Protein AF-A0AA38CHI0-F1 (afdb_monomer)

Sequence (60 aa):
MGNLLKELNNTHIVLAPKKMDAKDFKDFRPISLVNTIYKIFTKIITTRLELIMNDLISRQ

pLDDT: mean 86.0, std 11.55, range [43.22, 96.75]

Structure (mmCIF, N/CA/C/O backbone):
data_AF-A0AA38CHI0-F1
#
_entry.id   AF-A0AA38CHI0-F1
#
loop_
_atom_site.group_PDB
_atom_site.id
_atom_site.type_symbol
_atom_site.label_atom_id
_atom_site.label_alt_id
_atom_site.label_comp_id
_atom_site.label_asym_id
_atom_site.label_entity_id
_atom_site.label_seq_id
_atom_site.pdbx_PDB_ins_code
_atom_site.Cartn_x
_atom_site.Cartn_y
_atom_site.Cartn_z
_atom_site.occupancy
_atom_site.B_iso_or_equiv
_atom_site.auth_seq_id
_atom_site.auth_comp_id
_atom_site.auth_asym_id
_atom_site.auth_atom_id
_atom_site.pdbx_PDB_model_num
ATOM 1 N N . MET A 1 1 ? 16.351 24.836 6.509 1.00 43.22 1 MET A N 1
ATOM 2 C CA . MET A 1 1 ? 15.265 24.304 5.660 1.00 43.22 1 MET A CA 1
ATOM 3 C C . MET A 1 1 ? 15.556 22.827 5.435 1.00 43.22 1 MET A C 1
ATOM 5 O O . MET A 1 1 ? 16.597 22.522 4.869 1.00 43.22 1 MET A O 1
ATOM 9 N N . GLY A 1 2 ? 14.768 21.924 6.021 1.00 55.75 2 GLY A N 1
ATOM 10 C CA . GLY A 1 2 ? 15.094 20.494 6.056 1.00 55.75 2 GLY A CA 1
ATOM 11 C C . GLY A 1 2 ? 15.057 19.870 4.663 1.00 55.75 2 GLY A C 1
ATOM 12 O O . GLY A 1 2 ? 13.996 19.806 4.051 1.00 55.75 2 GLY A O 1
ATOM 13 N N . ASN A 1 3 ? 16.204 19.412 4.162 1.00 64.00 3 ASN A N 1
ATOM 14 C CA . ASN A 1 3 ? 16.247 18.593 2.957 1.00 64.00 3 ASN A CA 1
ATOM 15 C C . ASN A 1 3 ? 15.747 17.196 3.328 1.00 64.00 3 ASN A C 1
ATOM 17 O O . ASN A 1 3 ? 16.444 16.452 4.018 1.00 64.00 3 AS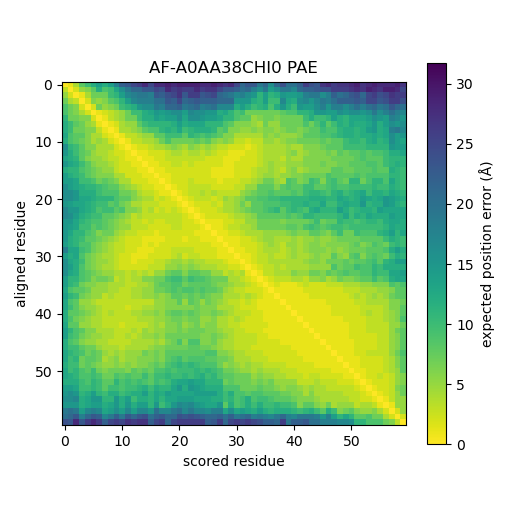N A O 1
ATOM 21 N N . LEU A 1 4 ? 14.537 16.844 2.884 1.00 64.94 4 LEU A N 1
ATOM 22 C CA . LEU A 1 4 ? 14.101 15.452 2.876 1.00 64.94 4 LEU A CA 1
ATOM 23 C C . LEU A 1 4 ? 15.148 14.679 2.062 1.00 64.94 4 LEU A C 1
ATOM 25 O O . LEU A 1 4 ? 15.420 15.040 0.914 1.00 64.94 4 LEU A O 1
ATOM 29 N N . LEU A 1 5 ? 15.796 13.685 2.676 1.00 69.56 5 LEU A N 1
ATOM 30 C CA . LEU A 1 5 ? 16.822 12.876 2.016 1.00 69.56 5 LEU A CA 1
ATOM 31 C C . LEU A 1 5 ? 16.257 12.397 0.674 1.00 69.56 5 LEU A C 1
ATOM 33 O O . LEU A 1 5 ? 15.166 11.835 0.647 1.00 69.56 5 LEU A O 1
ATOM 37 N N . LYS A 1 6 ? 16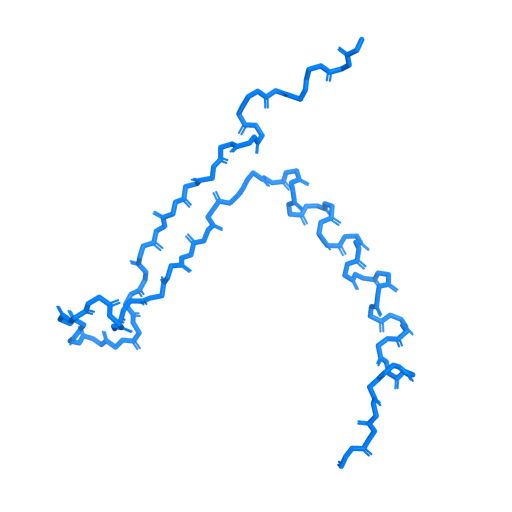.954 12.640 -0.444 1.00 70.06 6 LYS A N 1
ATOM 38 C CA . LYS A 1 6 ? 16.461 12.305 -1.800 1.00 70.06 6 LYS A CA 1
ATOM 39 C C . LYS A 1 6 ? 16.009 10.843 -1.921 1.00 70.06 6 LYS A C 1
ATOM 41 O O . LYS A 1 6 ? 15.112 10.537 -2.697 1.00 70.06 6 LYS A O 1
ATOM 46 N N . GLU A 1 7 ? 16.595 9.970 -1.109 1.00 70.06 7 GLU A N 1
ATOM 47 C CA . GLU A 1 7 ? 16.268 8.548 -0.988 1.00 70.06 7 GLU A CA 1
ATOM 48 C C . GLU A 1 7 ? 14.862 8.271 -0.438 1.00 70.06 7 GLU A C 1
ATOM 50 O O . GLU A 1 7 ? 14.284 7.232 -0.740 1.00 70.06 7 GLU A O 1
ATOM 55 N N . LEU A 1 8 ? 14.281 9.193 0.334 1.00 70.38 8 LEU A N 1
ATOM 56 C CA . LEU A 1 8 ? 12.900 9.096 0.809 1.00 70.38 8 LEU A CA 1
ATOM 57 C C . LEU A 1 8 ? 11.907 9.253 -0.347 1.00 70.38 8 LEU A C 1
ATOM 59 O O . LEU A 1 8 ? 10.927 8.521 -0.419 1.00 70.38 8 LEU A O 1
ATOM 63 N N . ASN A 1 9 ? 12.199 10.135 -1.302 1.00 74.19 9 ASN A N 1
ATOM 64 C CA . ASN A 1 9 ? 11.343 10.350 -2.469 1.00 74.19 9 ASN A CA 1
ATOM 65 C C . ASN A 1 9 ? 11.524 9.279 -3.557 1.00 74.19 9 ASN A C 1
ATOM 67 O O . ASN A 1 9 ? 10.868 9.346 -4.596 1.00 74.19 9 ASN A O 1
ATOM 71 N N . ASN A 1 10 ? 12.401 8.294 -3.343 1.00 79.56 10 ASN A N 1
ATOM 72 C CA . ASN A 1 10 ? 12.590 7.194 -4.274 1.00 79.56 10 ASN A CA 1
ATOM 73 C C . ASN A 1 10 ? 11.596 6.062 -3.972 1.00 79.56 10 ASN A C 1
ATOM 75 O O . ASN A 1 10 ? 11.474 5.604 -2.836 1.00 79.56 10 ASN A O 1
ATOM 79 N N . THR A 1 11 ? 10.888 5.594 -4.997 1.00 84.38 11 THR A N 1
ATOM 80 C CA . THR A 1 11 ? 9.946 4.472 -4.898 1.00 84.38 11 THR A CA 1
ATOM 81 C C . THR A 1 11 ? 10.267 3.466 -5.986 1.00 84.38 11 THR A C 1
ATOM 83 O O . THR A 1 11 ? 10.317 3.815 -7.163 1.00 84.38 11 THR A O 1
ATOM 86 N N . HIS A 1 12 ? 10.462 2.208 -5.600 1.00 87.69 12 HIS A N 1
ATOM 87 C CA . HIS A 1 12 ? 10.698 1.138 -6.558 1.00 87.69 12 HIS A CA 1
ATOM 88 C C . HIS A 1 12 ? 9.363 0.508 -6.963 1.00 87.69 12 HIS A C 1
ATOM 90 O O . HIS A 1 12 ? 8.598 0.080 -6.102 1.00 87.69 12 HIS A O 1
ATOM 96 N N . ILE A 1 13 ? 9.059 0.464 -8.259 1.00 90.31 13 ILE A N 1
ATOM 97 C CA . ILE A 1 13 ? 7.803 -0.101 -8.766 1.00 90.31 13 ILE A CA 1
ATOM 98 C C . ILE A 1 13 ? 8.078 -1.498 -9.311 1.00 90.31 13 ILE A C 1
ATOM 100 O O . ILE A 1 13 ? 8.893 -1.664 -10.215 1.00 90.31 13 ILE A O 1
ATOM 104 N N . VAL A 1 14 ? 7.362 -2.488 -8.783 1.00 91.69 14 VAL A N 1
ATOM 105 C CA . VAL A 1 14 ? 7.418 -3.882 -9.237 1.00 91.69 14 VAL A CA 1
ATOM 106 C C . VAL A 1 14 ? 6.081 -4.255 -9.866 1.00 91.69 14 VAL A C 1
ATOM 108 O O . VAL A 1 14 ? 5.025 -3.916 -9.335 1.00 91.69 14 VAL A O 1
ATOM 111 N N . LEU A 1 15 ? 6.103 -4.961 -10.994 1.00 93.88 15 LEU A N 1
ATOM 112 C CA . LEU A 1 15 ? 4.896 -5.457 -11.653 1.00 93.88 15 LEU A CA 1
ATOM 113 C 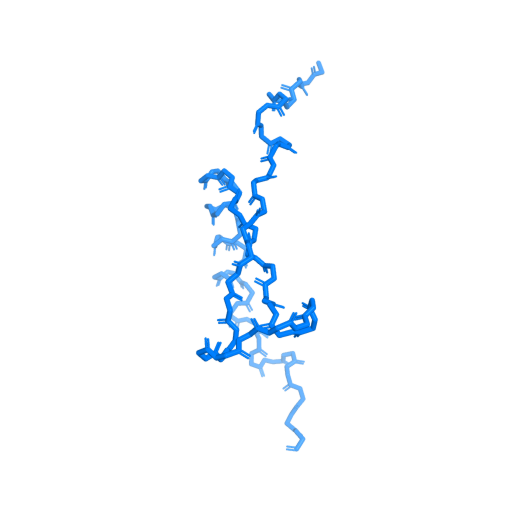C . LEU A 1 15 ? 4.603 -6.886 -11.186 1.00 93.88 15 LEU A C 1
ATOM 115 O O . LEU A 1 15 ? 5.331 -7.813 -11.528 1.00 93.88 15 LEU A O 1
ATOM 119 N N . ALA A 1 16 ? 3.530 -7.065 -10.416 1.00 93.81 16 ALA A N 1
ATOM 120 C CA . ALA A 1 16 ? 3.066 -8.384 -9.997 1.00 93.81 16 ALA A CA 1
ATOM 121 C C . ALA A 1 16 ? 1.970 -8.894 -10.952 1.00 93.81 16 ALA A C 1
ATOM 123 O O . ALA A 1 16 ? 1.016 -8.155 -11.216 1.00 93.81 16 ALA A O 1
ATOM 124 N N . PRO A 1 17 ? 2.061 -10.130 -11.472 1.00 95.00 17 PRO A N 1
ATOM 125 C CA . PRO A 1 17 ? 1.029 -10.688 -12.340 1.00 95.00 17 PRO A CA 1
ATOM 126 C C . PRO A 1 17 ? -0.273 -10.933 -11.558 1.00 95.00 17 PRO A C 1
ATOM 128 O O . PRO A 1 17 ? -0.251 -11.423 -10.430 1.00 95.00 17 PRO A O 1
ATOM 131 N N . LYS A 1 18 ? -1.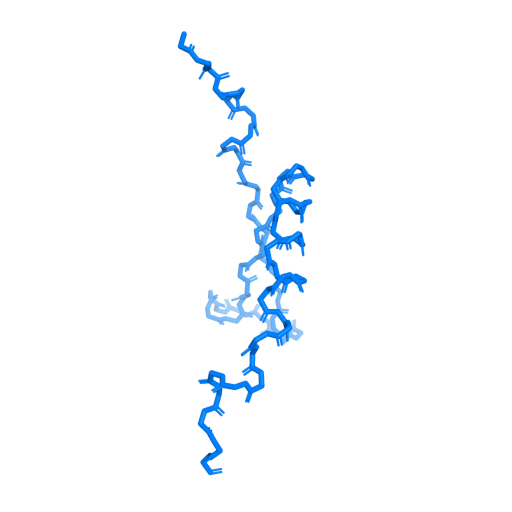427 -10.609 -12.153 1.00 94.19 18 LYS A N 1
ATOM 132 C CA . LYS A 1 18 ? -2.764 -10.886 -11.586 1.00 94.19 18 LYS A CA 1
ATOM 133 C C . LYS A 1 18 ? -3.230 -12.325 -11.834 1.00 94.19 18 LYS A C 1
ATOM 135 O O . LYS A 1 18 ? -4.134 -12.793 -11.151 1.00 94.19 18 LYS A O 1
ATOM 140 N N . LYS A 1 19 ? -2.660 -12.997 -12.838 1.00 92.88 19 LYS A N 1
ATOM 141 C CA . LYS A 1 19 ? -2.995 -14.360 -13.284 1.00 92.88 19 LYS A CA 1
ATOM 142 C C . LYS A 1 19 ? -1.736 -15.051 -13.818 1.00 92.88 19 LYS A C 1
ATOM 144 O O . LYS A 1 19 ? -0.801 -14.355 -14.203 1.00 92.88 19 LYS A O 1
ATOM 149 N N . MET A 1 20 ? -1.720 -16.387 -13.853 1.00 89.00 20 MET A N 1
ATOM 150 C CA . MET A 1 20 ? -0.533 -17.159 -14.267 1.00 89.00 20 MET A CA 1
ATOM 151 C C . MET A 1 20 ? -0.069 -16.818 -15.694 1.00 89.00 20 MET A C 1
ATOM 153 O O . MET A 1 20 ? 1.116 -16.597 -15.901 1.00 89.00 20 MET A O 1
ATOM 157 N N . ASP A 1 21 ? -0.999 -16.651 -16.639 1.00 91.44 21 ASP A N 1
ATOM 158 C CA . ASP A 1 21 ? -0.700 -16.271 -18.028 1.00 91.44 21 ASP A CA 1
ATOM 159 C C . ASP A 1 21 ? -0.898 -14.765 -18.272 1.00 91.44 21 ASP A C 1
ATOM 161 O O . ASP A 1 21 ? -1.713 -14.343 -19.101 1.00 91.44 21 ASP A O 1
ATOM 165 N N . ALA A 1 22 ? -0.205 -13.925 -17.501 1.00 91.19 22 ALA A N 1
ATOM 166 C CA . ALA A 1 22 ? -0.206 -12.480 -17.721 1.00 91.19 22 ALA A CA 1
ATOM 167 C C . ALA A 1 22 ? 0.560 -12.138 -19.013 1.00 91.19 22 ALA A C 1
ATOM 169 O O . ALA A 1 22 ? 1.761 -12.390 -19.106 1.00 91.19 22 ALA A O 1
ATOM 170 N N . LYS A 1 23 ? -0.133 -11.576 -20.012 1.00 90.81 23 LYS A N 1
ATOM 171 C CA . LYS A 1 23 ? 0.449 -11.255 -21.334 1.00 90.81 23 LYS A CA 1
ATOM 172 C C . LYS A 1 23 ? 0.377 -9.769 -21.663 1.00 90.81 23 LYS A C 1
ATOM 174 O O . LYS A 1 23 ? 1.303 -9.227 -22.254 1.00 90.81 23 LYS A O 1
ATOM 179 N N . ASP A 1 24 ? -0.700 -9.113 -21.243 1.00 93.31 24 ASP A N 1
ATOM 180 C CA . ASP A 1 24 ? -0.915 -7.688 -21.480 1.00 93.31 24 ASP A CA 1
ATOM 181 C C . ASP A 1 24 ? -0.539 -6.866 -20.239 1.00 93.31 24 ASP A C 1
ATOM 183 O O . ASP A 1 24 ? -0.708 -7.323 -19.110 1.00 93.31 24 ASP A O 1
ATOM 187 N N . PHE A 1 25 ? -0.153 -5.597 -20.408 1.00 87.75 25 PHE A N 1
ATOM 188 C CA . PHE A 1 25 ? 0.136 -4.689 -19.281 1.00 87.75 25 PHE A CA 1
ATOM 189 C C . PHE A 1 25 ? -1.007 -4.600 -18.251 1.00 87.75 25 PHE A C 1
ATOM 191 O O . PHE A 1 25 ? -0.759 -4.497 -17.051 1.00 87.75 25 PHE A O 1
ATOM 198 N N . LYS A 1 26 ? -2.267 -4.700 -18.696 1.00 91.44 26 LYS A N 1
ATOM 199 C CA . LYS A 1 26 ? -3.459 -4.710 -17.825 1.00 91.44 26 LYS A CA 1
ATOM 200 C C . LYS A 1 26 ? -3.512 -5.914 -16.873 1.00 91.44 26 LYS A C 1
ATOM 202 O O . LYS A 1 26 ? -4.189 -5.845 -15.842 1.00 91.44 26 LYS A O 1
ATOM 207 N N . ASP A 1 27 ? -2.812 -6.999 -17.206 1.00 94.94 27 ASP A N 1
ATOM 208 C CA . ASP A 1 27 ? -2.728 -8.214 -16.395 1.00 94.94 27 ASP A CA 1
ATOM 209 C C . ASP A 1 27 ? -1.727 -8.077 -15.244 1.00 94.94 27 ASP A C 1
ATOM 211 O O . ASP A 1 27 ? -1.680 -8.947 -14.378 1.00 94.94 27 ASP A O 1
ATOM 215 N N . PHE A 1 28 ? -0.965 -6.985 -15.187 1.00 94.81 28 PHE A N 1
ATOM 216 C CA . PHE A 1 28 ? -0.057 -6.698 -14.087 1.00 94.81 28 PHE A CA 1
ATOM 217 C C . PHE A 1 28 ? -0.661 -5.664 -13.139 1.00 94.81 28 PHE A C 1
ATOM 219 O O . PHE A 1 28 ? -1.422 -4.769 -13.522 1.00 94.81 28 PHE A O 1
ATOM 226 N N . ARG A 1 29 ? -0.345 -5.805 -11.855 1.00 93.75 29 ARG A N 1
ATOM 227 C CA . ARG A 1 29 ? -0.617 -4.813 -10.820 1.00 93.75 29 ARG A CA 1
ATOM 228 C C . ARG A 1 29 ? 0.711 -4.158 -10.437 1.00 93.75 29 ARG A C 1
ATOM 230 O O . ARG A 1 29 ? 1.615 -4.880 -10.015 1.00 93.75 29 ARG A O 1
ATOM 237 N N . PRO A 1 30 ? 0.849 -2.827 -10.546 1.00 93.50 30 PRO A N 1
ATOM 238 C CA . PRO A 1 30 ? 2.015 -2.153 -10.002 1.00 93.50 30 PRO A CA 1
ATOM 239 C C . PRO A 1 30 ? 1.965 -2.207 -8.471 1.00 93.50 30 PRO A C 1
ATOM 241 O O . PRO A 1 30 ? 0.946 -1.884 -7.857 1.00 93.50 30 PRO A O 1
ATOM 244 N N . ILE A 1 31 ? 3.066 -2.628 -7.860 1.00 92.25 31 ILE A N 1
ATOM 245 C CA . ILE A 1 31 ? 3.300 -2.594 -6.420 1.00 92.25 31 ILE A CA 1
ATOM 246 C C . ILE A 1 31 ? 4.419 -1.589 -6.165 1.00 92.25 31 ILE A C 1
ATOM 248 O O . ILE A 1 31 ? 5.546 -1.769 -6.624 1.00 92.25 31 ILE A O 1
ATOM 252 N N . SER A 1 32 ? 4.099 -0.538 -5.416 1.00 89.94 32 SER A N 1
ATOM 253 C CA . SER A 1 32 ? 5.068 0.468 -4.988 1.00 89.94 32 SER A CA 1
ATOM 254 C C . SER A 1 32 ? 5.782 0.008 -3.721 1.00 89.94 32 SER A C 1
ATOM 256 O O . SER A 1 32 ? 5.193 -0.046 -2.639 1.00 89.94 32 SER A O 1
ATOM 258 N N . LEU A 1 33 ? 7.069 -0.298 -3.837 1.00 86.44 33 LEU A N 1
ATOM 259 C CA . LEU A 1 33 ? 7.958 -0.533 -2.710 1.00 86.44 33 LEU A CA 1
ATOM 260 C C . LEU A 1 33 ? 8.547 0.807 -2.254 1.00 86.44 33 LEU A C 1
ATOM 262 O O . LEU A 1 33 ? 9.525 1.311 -2.807 1.00 86.44 33 LEU A O 1
ATOM 266 N N . VAL A 1 34 ? 7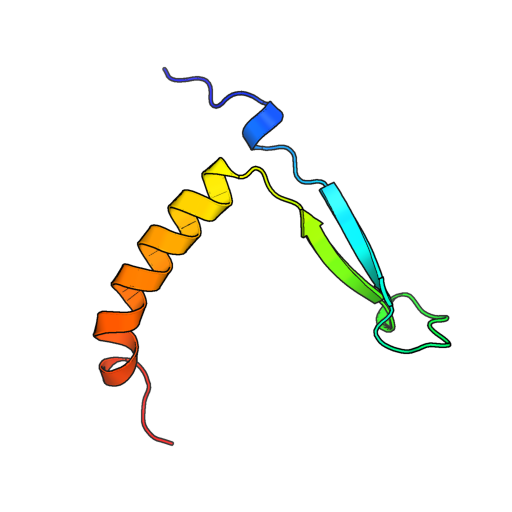.897 1.389 -1.247 1.00 87.06 34 VAL A N 1
ATOM 267 C CA . VAL A 1 34 ? 8.296 2.648 -0.600 1.00 87.06 34 VAL A CA 1
ATOM 268 C C . VAL A 1 34 ? 9.207 2.397 0.604 1.00 87.06 34 VAL A C 1
ATOM 270 O O . VAL A 1 34 ? 9.198 1.308 1.192 1.00 87.06 34 VAL A O 1
ATOM 273 N N . ASN A 1 35 ? 9.952 3.425 1.014 1.00 87.00 35 ASN A N 1
ATOM 274 C CA . ASN A 1 35 ? 10.795 3.387 2.209 1.00 87.00 35 ASN A CA 1
ATOM 275 C C . ASN A 1 35 ? 9.962 3.095 3.482 1.00 87.00 35 ASN A C 1
ATOM 277 O O . ASN A 1 35 ? 8.829 3.562 3.628 1.00 87.00 35 ASN A O 1
ATOM 281 N N . THR A 1 36 ? 10.528 2.326 4.419 1.00 87.81 36 THR A N 1
ATOM 282 C CA . THR A 1 36 ? 9.922 1.954 5.711 1.00 87.81 36 THR A CA 1
ATOM 283 C C . THR A 1 36 ? 9.405 3.155 6.502 1.00 87.81 36 THR A C 1
ATOM 285 O O . THR A 1 36 ? 8.365 3.047 7.146 1.00 87.81 36 THR A O 1
ATOM 288 N N . ILE A 1 37 ? 10.060 4.316 6.407 1.00 87.81 37 ILE A N 1
ATOM 289 C CA . ILE A 1 37 ? 9.608 5.546 7.073 1.00 87.81 37 ILE A CA 1
ATOM 290 C C . ILE A 1 37 ? 8.194 5.946 6.614 1.00 87.81 37 ILE A C 1
ATOM 292 O O . ILE A 1 37 ? 7.335 6.217 7.452 1.00 87.81 37 ILE A O 1
ATOM 296 N N . TYR A 1 38 ? 7.901 5.890 5.308 1.00 87.75 38 TYR A N 1
ATOM 297 C CA . TYR A 1 38 ? 6.545 6.154 4.807 1.00 87.75 38 TYR A CA 1
ATOM 298 C C . TYR A 1 38 ? 5.547 5.120 5.319 1.00 87.75 38 TYR A C 1
ATOM 300 O O . TYR A 1 38 ? 4.440 5.487 5.696 1.00 87.75 38 TYR A O 1
ATOM 308 N N . LYS A 1 39 ? 5.943 3.844 5.415 1.00 88.69 39 LYS A N 1
ATOM 309 C CA . LYS A 1 39 ? 5.074 2.786 5.958 1.00 88.69 39 LYS A CA 1
ATOM 310 C C . LYS A 1 39 ? 4.685 3.059 7.414 1.00 88.69 39 LYS A C 1
ATOM 312 O O . LYS A 1 39 ? 3.528 2.848 7.772 1.00 88.69 39 LYS A O 1
ATOM 317 N N . ILE A 1 40 ? 5.618 3.557 8.232 1.00 92.50 40 ILE A N 1
ATOM 318 C CA . ILE A 1 40 ? 5.353 3.936 9.629 1.00 92.50 40 ILE A CA 1
ATOM 319 C C . ILE A 1 40 ? 4.338 5.081 9.685 1.00 92.50 40 ILE A C 1
ATOM 321 O O . ILE A 1 40 ? 3.321 4.959 10.368 1.00 92.50 40 ILE A O 1
ATOM 325 N N . PHE A 1 41 ? 4.566 6.163 8.933 1.00 92.19 41 PHE A N 1
ATOM 326 C CA . PHE A 1 41 ? 3.636 7.296 8.907 1.00 92.19 41 PHE A CA 1
ATOM 327 C C . PHE A 1 41 ? 2.247 6.892 8.409 1.00 92.19 41 PHE A C 1
ATOM 329 O O . PHE A 1 41 ? 1.251 7.225 9.052 1.00 92.19 41 PHE A O 1
ATOM 336 N N . THR A 1 42 ? 2.169 6.124 7.319 1.00 93.69 42 THR A N 1
ATOM 337 C CA . THR A 1 42 ? 0.901 5.588 6.812 1.00 93.69 42 THR A CA 1
ATOM 338 C C . THR A 1 42 ? 0.192 4.764 7.880 1.00 93.69 42 THR A C 1
ATOM 340 O O . THR A 1 42 ? -0.987 4.997 8.119 1.00 93.69 42 THR A O 1
ATOM 343 N N . LYS A 1 43 ? 0.892 3.864 8.586 1.00 94.50 43 LYS A N 1
ATOM 344 C CA . LYS A 1 43 ? 0.275 3.044 9.638 1.00 94.50 43 LYS A CA 1
ATOM 345 C C . LYS A 1 43 ? -0.284 3.893 10.780 1.00 94.50 43 LYS A C 1
ATOM 347 O O . LYS A 1 43 ? -1.404 3.639 11.211 1.00 94.50 43 LYS A O 1
ATOM 352 N N . ILE A 1 44 ? 0.452 4.910 11.233 1.00 96.75 44 ILE A N 1
ATOM 353 C CA . ILE A 1 44 ? -0.017 5.830 12.281 1.00 96.75 44 ILE A CA 1
ATOM 354 C C . IL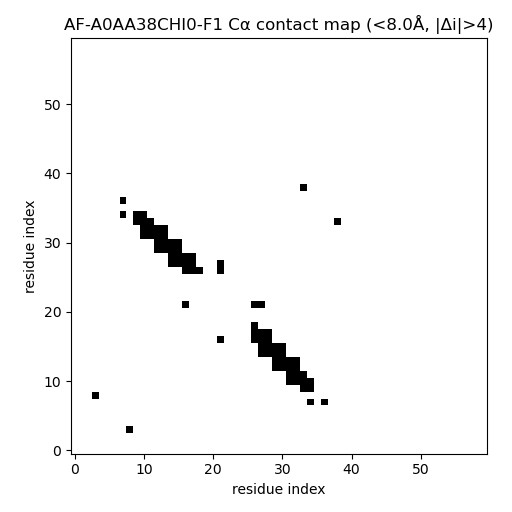E A 1 44 ? -1.298 6.540 11.834 1.00 96.75 44 ILE A C 1
ATOM 356 O O . ILE A 1 44 ? -2.273 6.581 12.584 1.00 96.75 44 ILE A O 1
ATOM 360 N N . ILE A 1 45 ? -1.313 7.084 10.615 1.00 95.56 45 ILE A N 1
ATOM 361 C CA . ILE A 1 45 ? -2.480 7.791 10.075 1.00 95.56 45 ILE A CA 1
ATOM 362 C C . ILE A 1 45 ? -3.666 6.832 9.951 1.00 95.56 45 ILE A C 1
ATOM 364 O O . ILE A 1 45 ? -4.747 7.146 10.440 1.00 95.56 45 ILE A O 1
ATOM 368 N N . THR A 1 46 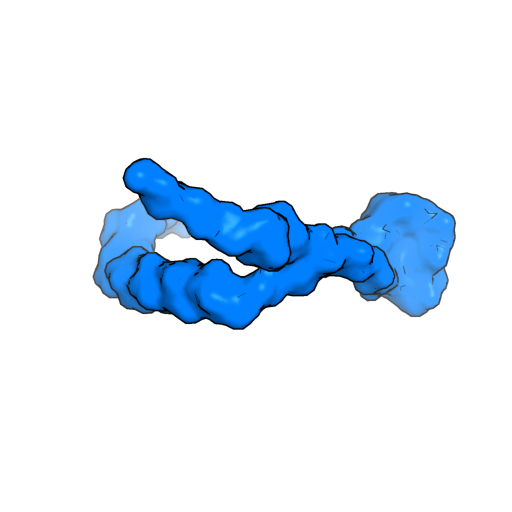? -3.466 5.652 9.362 1.00 95.25 46 THR A N 1
ATOM 369 C CA . THR A 1 46 ? -4.528 4.657 9.183 1.00 95.25 46 THR A CA 1
ATOM 370 C C . THR A 1 46 ? -5.111 4.212 10.518 1.00 95.25 46 THR A C 1
ATOM 372 O O . THR A 1 46 ? -6.323 4.231 10.662 1.00 95.25 46 THR A O 1
ATOM 375 N N . THR A 1 47 ? -4.289 3.912 11.525 1.00 96.31 47 THR A N 1
ATOM 376 C CA . THR A 1 47 ? -4.783 3.526 12.857 1.00 96.31 47 THR A CA 1
ATOM 377 C C . THR A 1 47 ? -5.584 4.640 13.529 1.00 96.31 47 THR A C 1
ATOM 379 O O . THR A 1 47 ? -6.563 4.369 14.217 1.00 96.31 47 THR A O 1
ATOM 382 N N . ARG A 1 48 ? -5.226 5.909 13.308 1.00 94.75 48 ARG A N 1
ATOM 383 C CA . ARG A 1 48 ? -6.032 7.037 13.800 1.00 94.75 48 ARG A CA 1
ATOM 384 C C . ARG A 1 48 ? -7.348 7.185 13.037 1.00 94.75 48 ARG A C 1
ATOM 386 O O . ARG A 1 48 ? -8.359 7.503 13.653 1.00 94.75 48 ARG A O 1
ATOM 393 N N . LEU A 1 49 ? -7.338 6.961 11.723 1.00 94.19 49 LEU A N 1
ATOM 394 C CA . LEU A 1 49 ? -8.534 7.026 10.879 1.00 94.19 49 LEU A CA 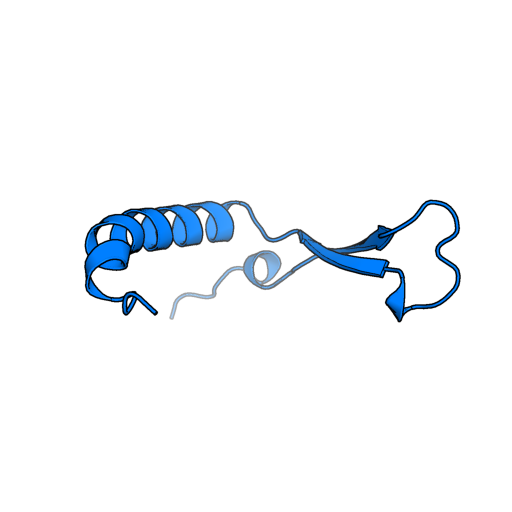1
ATOM 395 C C . LEU A 1 49 ? -9.493 5.855 11.126 1.00 94.19 49 LEU A C 1
ATOM 397 O O . LEU A 1 49 ? -10.702 6.051 11.077 1.00 94.19 49 LEU A O 1
ATOM 401 N N . GLU A 1 50 ? -8.980 4.664 11.436 1.00 93.81 50 GLU A N 1
ATOM 402 C CA . GLU A 1 50 ? -9.780 3.476 11.771 1.00 93.81 50 GLU A CA 1
ATOM 403 C C . GLU A 1 50 ? -10.776 3.753 12.908 1.00 93.81 50 GLU A C 1
ATOM 405 O O . GLU A 1 50 ? -11.899 3.260 12.858 1.00 93.81 50 GLU A O 1
ATOM 410 N N . LEU A 1 51 ? -10.416 4.603 13.879 1.00 92.69 51 LEU A N 1
ATOM 411 C CA . LEU A 1 51 ? -11.293 4.967 14.999 1.00 92.69 51 LEU A CA 1
ATOM 412 C C . LEU A 1 51 ? -12.560 5.720 14.571 1.00 92.69 51 LEU A C 1
ATOM 414 O O . LEU A 1 51 ? -13.573 5.618 15.253 1.00 92.69 51 LEU A O 1
ATOM 418 N N . ILE A 1 52 ? -12.508 6.464 13.464 1.00 92.25 52 ILE A N 1
ATOM 419 C CA . ILE A 1 52 ? -13.623 7.291 12.970 1.00 92.25 52 ILE A CA 1
ATOM 420 C C . ILE A 1 52 ? -14.244 6.741 11.679 1.00 92.25 52 ILE A C 1
ATOM 422 O O . ILE A 1 52 ? -15.260 7.247 11.215 1.00 92.25 52 ILE A O 1
ATOM 426 N N . MET A 1 53 ? -13.654 5.698 11.086 1.00 90.88 53 MET A N 1
ATOM 427 C CA . MET A 1 53 ? -14.125 5.098 9.831 1.00 90.88 53 MET A CA 1
ATOM 428 C C . MET A 1 53 ? -15.577 4.620 9.918 1.00 90.88 53 MET A C 1
ATOM 430 O O . MET A 1 53 ? -16.327 4.812 8.967 1.00 90.88 53 MET A O 1
ATOM 434 N N . ASN A 1 54 ? -15.992 4.051 11.053 1.00 85.56 54 ASN A N 1
ATOM 435 C CA . ASN A 1 54 ? -17.362 3.556 11.228 1.00 85.56 54 ASN A CA 1
ATOM 436 C C . ASN A 1 54 ? -18.420 4.669 11.183 1.00 85.56 54 ASN A C 1
ATOM 438 O O . ASN A 1 54 ? -19.540 4.411 10.752 1.00 85.56 54 ASN A O 1
ATOM 442 N N . ASP A 1 55 ? -18.062 5.890 11.583 1.00 87.38 55 ASP A N 1
ATOM 443 C CA . ASP A 1 55 ? -18.971 7.042 11.573 1.00 87.38 55 ASP A CA 1
ATOM 444 C C . ASP A 1 55 ? -18.979 7.756 10.212 1.00 87.38 55 ASP A C 1
ATOM 446 O O . ASP A 1 55 ? -19.955 8.411 9.848 1.00 87.38 55 ASP A O 1
ATOM 450 N N . LEU A 1 56 ? -17.890 7.631 9.447 1.00 87.00 56 LEU A N 1
ATOM 451 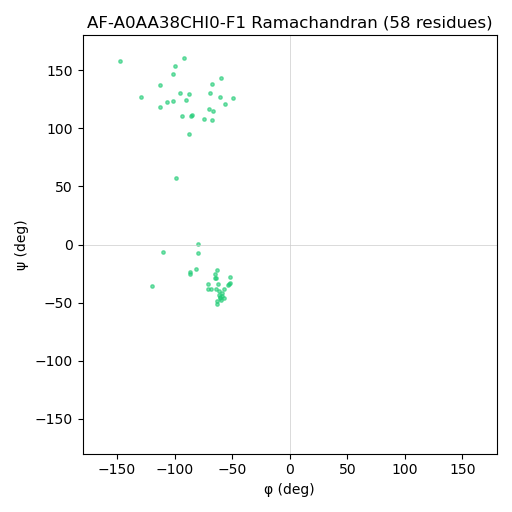C CA . LEU A 1 56 ? -17.727 8.256 8.130 1.00 87.00 56 LEU A CA 1
ATOM 452 C C . LEU A 1 56 ? -18.297 7.416 6.982 1.00 87.00 56 LEU A C 1
ATOM 454 O O . LEU A 1 56 ? -18.594 7.954 5.914 1.00 87.00 56 LEU A O 1
ATOM 458 N N . ILE A 1 57 ? -18.425 6.102 7.167 1.00 87.75 57 ILE A N 1
ATOM 459 C CA . ILE A 1 57 ? -18.972 5.212 6.145 1.00 87.75 57 ILE A CA 1
ATOM 460 C C . ILE A 1 57 ? -20.497 5.212 6.271 1.00 87.75 57 ILE A C 1
ATOM 462 O O . ILE A 1 57 ? -21.067 4.669 7.215 1.00 87.75 57 ILE A O 1
ATOM 466 N N . SER A 1 58 ? -21.172 5.800 5.282 1.00 81.00 58 SER A N 1
ATOM 467 C CA . SER A 1 58 ? -22.623 5.672 5.151 1.00 81.00 58 SER A CA 1
ATOM 468 C C . SER A 1 58 ? -22.987 4.200 4.962 1.00 81.00 58 SER A C 1
ATOM 470 O O . SER A 1 58 ? -22.467 3.544 4.058 1.00 81.00 58 SER A O 1
ATOM 472 N N . ARG A 1 59 ? -23.902 3.680 5.787 1.00 69.06 59 ARG A N 1
ATOM 473 C CA . ARG A 1 59 ? -24.521 2.371 5.544 1.00 69.06 59 ARG A CA 1
ATOM 474 C C . ARG A 1 59 ? -25.395 2.489 4.295 1.00 69.06 59 ARG A C 1
ATOM 476 O O . ARG A 1 59 ? -26.413 3.175 4.339 1.00 69.06 59 ARG A O 1
ATOM 483 N N . GLN A 1 60 ? -24.943 1.897 3.193 1.00 54.47 60 GLN A N 1
ATOM 484 C CA . GLN A 1 60 ? -25.720 1.722 1.965 1.00 54.47 60 GLN A CA 1
ATOM 485 C C . GLN A 1 60 ? -26.422 0.366 1.979 1.00 54.47 60 GLN A C 1
ATOM 487 O O . GLN A 1 60 ? -25.818 -0.593 2.512 1.00 54.47 60 GLN A O 1
#

Organism: Taxus chinensis (NCBI:txid29808)

Nearest PDB structures (foldseek):
  8g61-assembly1_SV  TM=2.727E-01  e=1.955E+00  Homo sapiens
  6zn5-assembly1_Z  TM=2.662E-01  e=1.955E+00  Homo sapiens
  3jai-assembly1_VV  TM=2.703E-01  e=3.153E+00  Oryctolagus cuniculus
  6p4g-assembly1_W  TM=2.789E-01  e=3.153E+00  Oryctolagus cuniculus
  7syx-assembly1_W  TM=2.726E-01  e=3.869E+00  Oryctolagus cuniculus

Radius of gyration: 17.31 Å; Cα contacts (8 Å, |Δi|>4): 39; chains: 1; bounding box: 42×42×36 Å

Secondary structure (DSSP, 8-state):
-----TTTT--EEEEEESSTT--SGGGEEEEEE--HHHHHHHHHHHHHHHHHHHHHS---

Mean predicted aligned error: 7.75 Å

Foldseek 3Di:
DDDPPVLQVDWDWDWDACDPPDDDSVRTDIDTDGDVVVVVVVVVVVVVVVVCVVVVDDDD

Solvent-accessible surface area (backbone atoms only — not comparable to full-atom values): 3883 Å² total; per-residue (Å²): 131,87,77,74,58,73,70,66,79,45,66,50,76,43,76,42,67,75,47,95,86,53,81,52,76,86,34,40,44,80,42,78,52,60,46,68,68,58,54,51,54,50,50,56,52,49,60,60,46,59,77,50,42,76,80,70,52,77,90,126